Protein AF-A0A850C1C9-F1 (afdb_monomer_lite)

Foldseek 3Di:
DVVVVVVVVVLCVLLVVLVCLQCQLVVCVVVVHRPDWDDDPNDTGGDDNVCSVVSNVVSVVSVVVSVVVNVVVVVVVVVVVVVVVPPD

Radius of gyration: 19.02 Å; chains: 1; bounding box: 41×29×54 Å

Secondary structure (DSSP, 8-state):
-HHHHHHHHHHHHHHHHHHHHHHHHHHHHHHSS-S-EEEETTEEEE--GGGHHHHHHHHHHHHHHHHHHHHHHHHHHHHHHHHHHT--

Sequence (88 aa):
MPFGTLYFTVFVTLVSLSLSFMVSPILAAIFHQSVVGFVIGNVRYYLSTEWYPLVMIMGFLMLTVSMHLFKWIG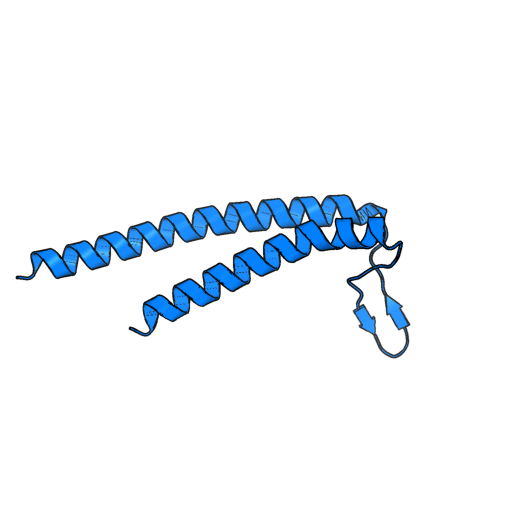QLHGKYAKMFLVTD

pLDDT: mean 84.71, std 8.77, range [49.34, 95.06]

Structure (mmCIF, N/CA/C/O backbone):
data_AF-A0A850C1C9-F1
#
_entry.id   AF-A0A850C1C9-F1
#
loop_
_atom_site.group_PDB
_atom_site.id
_atom_site.type_symbol
_atom_site.label_atom_id
_atom_site.label_alt_id
_atom_site.label_comp_id
_atom_site.label_asym_id
_atom_site.label_entity_id
_atom_site.label_seq_id
_atom_site.pdbx_PDB_ins_code
_atom_site.Cartn_x
_atom_site.Cartn_y
_atom_site.Cartn_z
_atom_site.occupancy
_atom_site.B_iso_or_equiv
_atom_site.auth_seq_id
_atom_site.auth_comp_id
_atom_site.auth_asym_id
_atom_site.auth_atom_id
_atom_site.pdbx_PDB_model_num
ATOM 1 N N . MET A 1 1 ? -10.592 -9.153 23.980 1.00 61.00 1 MET A N 1
ATOM 2 C CA . MET A 1 1 ? -9.171 -9.088 23.567 1.00 61.00 1 MET A CA 1
ATOM 3 C C . MET A 1 1 ? -8.859 -9.573 22.136 1.00 61.00 1 MET A C 1
ATOM 5 O O . MET A 1 1 ? -7.953 -8.980 21.571 1.00 61.00 1 MET A O 1
ATOM 9 N N . PRO A 1 2 ? -9.572 -10.521 21.477 1.00 75.50 2 PRO A N 1
ATOM 10 C CA . PRO A 1 2 ? -9.197 -10.952 20.112 1.00 75.50 2 PRO A CA 1
ATOM 11 C C . PRO A 1 2 ? -9.506 -9.917 19.013 1.00 75.50 2 PRO A C 1
ATOM 13 O O . PRO A 1 2 ? -8.786 -9.825 18.024 1.00 75.50 2 PRO A O 1
ATOM 16 N N . PHE A 1 3 ? -10.538 -9.087 19.203 1.00 78.62 3 PHE A N 1
ATOM 17 C CA . PHE A 1 3 ? -10.937 -8.081 18.213 1.00 78.62 3 PHE A CA 1
ATOM 18 C C . PHE A 1 3 ? -9.863 -7.009 17.966 1.00 78.62 3 PHE A C 1
ATOM 20 O O . PHE A 1 3 ? -9.650 -6.623 16.823 1.00 78.62 3 PHE A O 1
ATOM 27 N N . GLY A 1 4 ? -9.139 -6.571 19.004 1.00 83.31 4 GLY A N 1
ATOM 28 C CA . GLY A 1 4 ? -8.084 -5.558 18.865 1.00 83.31 4 GLY A CA 1
ATOM 29 C C . GLY A 1 4 ? -6.921 -6.028 17.988 1.00 83.31 4 GLY A C 1
ATOM 30 O O . GLY A 1 4 ? -6.500 -5.315 17.080 1.00 83.31 4 GLY A O 1
ATOM 31 N N . THR A 1 5 ? -6.456 -7.261 18.202 1.00 87.81 5 THR A N 1
ATOM 32 C CA . THR A 1 5 ? -5.385 -7.873 17.402 1.00 87.81 5 THR A CA 1
ATOM 33 C C . THR A 1 5 ? -5.810 -8.075 15.948 1.00 87.81 5 THR A C 1
ATOM 35 O O . THR A 1 5 ? -5.010 -7.873 15.036 1.00 87.81 5 THR A O 1
ATOM 38 N N . LEU A 1 6 ? -7.080 -8.417 15.710 1.00 87.06 6 LEU A N 1
ATOM 39 C CA . LEU A 1 6 ? -7.621 -8.576 14.361 1.00 87.06 6 LEU A CA 1
ATOM 40 C C . LEU A 1 6 ? -7.609 -7.239 13.601 1.00 87.06 6 LEU A C 1
ATOM 42 O O . LEU A 1 6 ? -7.079 -7.174 12.496 1.00 87.06 6 LEU A O 1
ATOM 46 N N . TYR A 1 7 ? -8.081 -6.145 14.210 1.00 85.50 7 TYR A N 1
ATOM 47 C CA . TYR A 1 7 ? -8.007 -4.821 13.575 1.00 85.50 7 TYR A CA 1
ATOM 48 C C . TYR A 1 7 ? -6.566 -4.389 13.311 1.00 85.50 7 TYR A C 1
ATOM 50 O O . TYR A 1 7 ? -6.254 -3.930 12.217 1.00 85.50 7 TYR A O 1
ATOM 58 N N . PHE A 1 8 ? -5.677 -4.586 14.284 1.00 88.50 8 PHE A N 1
ATOM 59 C CA . PHE A 1 8 ? -4.274 -4.215 14.143 1.00 88.50 8 PHE A CA 1
ATOM 60 C C . PHE A 1 8 ? -3.590 -4.957 12.988 1.00 88.50 8 PHE A C 1
ATOM 62 O O . PHE A 1 8 ? -2.957 -4.333 12.142 1.00 88.50 8 PHE A O 1
ATOM 69 N N . THR A 1 9 ? -3.752 -6.279 12.915 1.00 93.12 9 THR A N 1
ATOM 70 C CA . THR A 1 9 ? -3.146 -7.094 11.849 1.00 93.12 9 THR A CA 1
ATOM 71 C C . THR A 1 9 ? -3.693 -6.731 10.471 1.00 93.12 9 THR A C 1
ATOM 73 O O . THR A 1 9 ? -2.918 -6.571 9.529 1.00 93.12 9 THR A O 1
ATOM 76 N N . VAL A 1 10 ? -5.003 -6.504 10.347 1.00 91.38 10 VAL A N 1
ATOM 77 C CA . VAL A 1 10 ? -5.617 -6.017 9.102 1.00 91.38 10 VAL A CA 1
ATOM 78 C C . VAL A 1 10 ? -5.055 -4.644 8.717 1.00 91.38 10 VAL A C 1
ATOM 80 O O . VAL A 1 10 ? -4.701 -4.425 7.563 1.00 91.38 10 VAL A O 1
ATOM 83 N N . PHE A 1 11 ? -4.892 -3.722 9.665 1.00 91.44 11 PHE A N 1
ATOM 84 C CA . PHE A 1 11 ? -4.387 -2.381 9.360 1.00 91.44 11 PHE A CA 1
ATOM 85 C C . PHE A 1 11 ? -2.931 -2.402 8.913 1.00 91.44 11 PHE A C 1
ATOM 87 O O . PHE A 1 11 ? -2.592 -1.800 7.896 1.00 91.44 11 PHE A O 1
ATOM 94 N N . VAL A 1 12 ? -2.08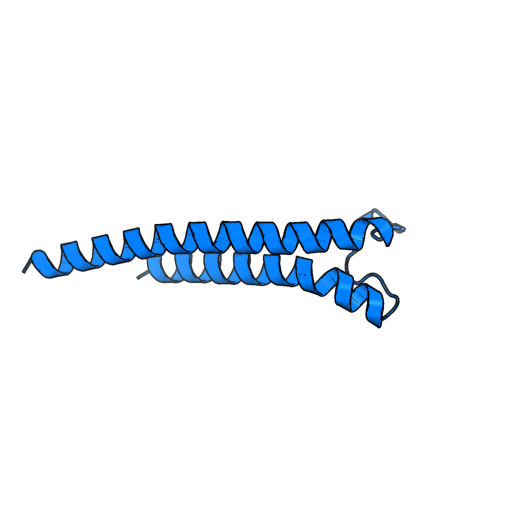4 -3.133 9.639 1.00 93.88 12 VAL A N 1
ATOM 95 C CA . VAL A 1 12 ? -0.669 -3.282 9.295 1.00 93.88 12 VAL A CA 1
ATOM 96 C C . VAL A 1 12 ? -0.524 -3.942 7.928 1.00 93.88 12 VAL A C 1
ATOM 98 O O . VAL A 1 12 ? 0.224 -3.438 7.100 1.00 93.88 12 VAL A O 1
ATOM 101 N N . THR A 1 13 ? -1.279 -5.005 7.641 1.00 93.94 13 THR A N 1
ATOM 102 C CA . THR A 1 13 ? -1.208 -5.681 6.334 1.00 93.94 13 THR A CA 1
ATOM 103 C C . THR A 1 13 ? -1.655 -4.783 5.181 1.00 93.94 13 THR A C 1
ATOM 105 O O . THR A 1 13 ? -0.955 -4.725 4.173 1.00 93.94 13 THR A O 1
ATOM 108 N N . LEU A 1 14 ? -2.751 -4.027 5.324 1.00 93.31 14 LEU A N 1
ATOM 109 C CA . LEU A 1 14 ? -3.214 -3.074 4.303 1.00 93.31 14 LEU A CA 1
ATOM 110 C C . LEU A 1 14 ? -2.207 -1.943 4.053 1.00 93.31 14 LEU A C 1
ATOM 112 O O . LEU A 1 14 ? -1.919 -1.623 2.898 1.00 93.31 14 LEU A O 1
ATOM 116 N N . VAL A 1 15 ? -1.639 -1.365 5.116 1.00 93.69 15 VAL A N 1
ATOM 117 C CA . VAL A 1 15 ? -0.626 -0.303 4.997 1.00 93.69 15 VAL A CA 1
ATOM 118 C C . VAL A 1 15 ? 0.657 -0.841 4.375 1.00 93.69 15 VAL A C 1
ATOM 120 O O . VAL A 1 15 ? 1.172 -0.238 3.436 1.00 93.69 15 VAL A O 1
ATOM 123 N N . SER A 1 16 ? 1.157 -1.985 4.848 1.00 95.06 16 SER A N 1
ATOM 124 C CA . SER A 1 16 ? 2.350 -2.621 4.287 1.00 95.06 16 SER A CA 1
ATOM 125 C C . SER A 1 16 ? 2.160 -2.957 2.811 1.00 95.06 16 SER A C 1
ATOM 127 O O . SER A 1 16 ? 3.036 -2.645 2.012 1.00 95.06 16 SER A O 1
ATOM 129 N N . LEU A 1 17 ? 1.006 -3.514 2.430 1.00 93.06 17 LEU A N 1
ATOM 130 C CA . LEU A 1 17 ? 0.700 -3.848 1.040 1.00 93.06 17 LEU A CA 1
ATOM 131 C C . LEU A 1 17 ? 0.645 -2.597 0.149 1.00 93.06 17 LEU A C 1
ATOM 133 O O . LEU A 1 17 ? 1.224 -2.580 -0.936 1.00 93.06 17 LEU A O 1
ATOM 137 N N . SER A 1 18 ? -0.016 -1.535 0.612 1.00 93.75 18 SER A N 1
ATOM 138 C CA . SER A 1 18 ? -0.077 -0.257 -0.104 1.00 93.75 18 SER A CA 1
ATOM 139 C C . SER A 1 18 ? 1.316 0.357 -0.299 1.00 93.75 18 SER A C 1
ATOM 141 O O . SER A 1 18 ? 1.666 0.744 -1.417 1.00 93.75 18 SER A O 1
ATOM 143 N N . LEU A 1 19 ? 2.144 0.365 0.749 1.00 92.50 19 LEU A N 1
ATOM 144 C CA . LEU A 1 19 ? 3.531 0.826 0.672 1.00 92.50 19 LEU A CA 1
ATOM 145 C C . LEU A 1 19 ? 4.366 -0.037 -0.276 1.00 92.50 19 LEU A C 1
ATOM 147 O O . LEU A 1 19 ? 5.164 0.507 -1.035 1.00 92.50 19 LEU A O 1
ATOM 151 N N . SER A 1 20 ? 4.170 -1.358 -0.293 1.00 90.75 20 SER A N 1
ATOM 152 C CA . SER A 1 20 ? 4.848 -2.236 -1.250 1.00 90.75 20 SER A CA 1
ATOM 153 C C . SER A 1 20 ? 4.538 -1.849 -2.695 1.00 90.75 20 SER A C 1
ATOM 155 O O . SER A 1 20 ? 5.463 -1.782 -3.500 1.00 90.75 20 SER A O 1
ATOM 157 N N . PHE A 1 21 ? 3.285 -1.520 -3.026 1.00 89.50 21 PHE A N 1
ATOM 158 C CA . PHE A 1 21 ? 2.933 -1.045 -4.369 1.00 89.50 21 PHE A CA 1
ATOM 159 C C . PHE A 1 21 ? 3.538 0.323 -4.707 1.00 89.50 21 PHE A C 1
ATOM 161 O O . PHE A 1 21 ? 3.908 0.554 -5.854 1.00 89.50 21 PHE A O 1
ATOM 168 N N . MET A 1 22 ? 3.692 1.219 -3.730 1.00 90.88 22 MET A N 1
ATOM 169 C CA . MET A 1 22 ? 4.335 2.522 -3.945 1.00 90.88 22 MET A CA 1
ATOM 170 C C . MET A 1 22 ? 5.852 2.405 -4.128 1.00 90.88 22 MET A C 1
ATOM 172 O O . MET A 1 22 ? 6.427 3.051 -5.000 1.00 90.88 22 MET A O 1
ATOM 176 N N . VAL A 1 23 ? 6.505 1.585 -3.302 1.00 90.38 23 VAL A N 1
ATOM 177 C CA . VAL A 1 23 ? 7.969 1.469 -3.236 1.00 90.38 23 VAL A CA 1
ATOM 178 C C . VAL A 1 23 ? 8.518 0.516 -4.298 1.00 90.38 23 VAL A C 1
ATOM 180 O O . VAL A 1 23 ? 9.621 0.728 -4.794 1.00 90.38 23 VAL A O 1
ATOM 183 N N . SER A 1 24 ? 7.757 -0.507 -4.697 1.00 87.94 24 SER A N 1
ATOM 184 C CA . SER A 1 24 ? 8.160 -1.475 -5.724 1.00 87.94 24 SER A CA 1
ATOM 185 C C . SER A 1 24 ? 8.676 -0.831 -7.025 1.00 87.94 24 SER A C 1
ATOM 187 O O . SER A 1 24 ? 9.804 -1.153 -7.410 1.00 87.94 24 SER A O 1
ATOM 189 N N . PRO A 1 25 ? 7.944 0.090 -7.689 1.00 85.50 25 PRO A N 1
ATOM 190 C CA . PRO A 1 25 ? 8.432 0.725 -8.913 1.00 85.50 25 PRO A CA 1
ATOM 191 C C . PRO A 1 25 ? 9.636 1.645 -8.664 1.00 85.50 25 PRO A C 1
ATOM 193 O O . PRO A 1 25 ? 10.503 1.752 -9.527 1.00 85.50 25 PRO A O 1
ATOM 196 N N . ILE A 1 26 ? 9.737 2.263 -7.480 1.00 87.19 26 ILE A N 1
ATOM 197 C CA . ILE A 1 26 ? 10.878 3.113 -7.099 1.00 87.19 26 ILE A CA 1
ATOM 198 C C . ILE A 1 26 ? 12.153 2.269 -6.996 1.00 87.19 26 ILE A C 1
ATOM 200 O O . ILE A 1 26 ? 13.179 2.619 -7.575 1.00 87.19 26 ILE A O 1
ATOM 204 N N . LEU A 1 27 ? 12.084 1.126 -6.308 1.00 86.62 27 LEU A N 1
ATOM 205 C CA . LEU A 1 27 ? 13.208 0.193 -6.219 1.00 86.62 27 LEU A CA 1
ATOM 206 C C . LEU A 1 27 ? 13.568 -0.373 -7.595 1.00 86.62 27 LEU A C 1
ATOM 208 O O . LEU A 1 27 ? 14.746 -0.438 -7.938 1.00 86.62 27 LEU A O 1
ATOM 212 N N . ALA A 1 28 ? 12.570 -0.727 -8.408 1.00 85.44 28 ALA A N 1
ATOM 213 C CA . ALA A 1 28 ? 12.811 -1.237 -9.753 1.00 85.44 28 ALA A CA 1
ATOM 214 C C 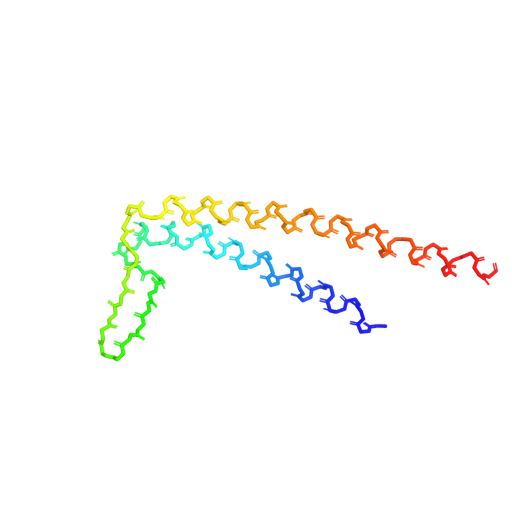. ALA A 1 28 ? 13.517 -0.211 -10.659 1.00 85.44 28 ALA A C 1
ATOM 216 O O . ALA A 1 28 ? 14.360 -0.592 -11.471 1.00 85.44 28 ALA A O 1
ATOM 217 N N . ALA A 1 29 ? 13.215 1.082 -10.496 1.00 83.31 29 ALA A N 1
ATOM 218 C CA . ALA A 1 29 ? 13.884 2.161 -11.216 1.00 83.31 29 ALA A CA 1
ATOM 219 C C . ALA A 1 29 ? 15.340 2.371 -10.760 1.00 83.31 29 ALA A C 1
ATOM 221 O O . ALA A 1 29 ? 16.203 2.598 -11.603 1.00 83.31 29 ALA A O 1
ATOM 222 N N . ILE A 1 30 ? 15.625 2.266 -9.455 1.00 85.38 30 ILE A N 1
ATOM 223 C CA . ILE A 1 30 ? 16.974 2.468 -8.890 1.00 85.38 30 ILE A CA 1
ATOM 224 C C . ILE A 1 30 ? 17.910 1.302 -9.223 1.00 85.38 30 ILE A C 1
ATOM 226 O O . ILE A 1 30 ? 19.056 1.512 -9.608 1.00 85.38 30 ILE A O 1
ATOM 230 N N . PHE A 1 31 ? 17.437 0.067 -9.060 1.00 83.44 31 PHE A N 1
ATOM 231 C CA . PHE A 1 31 ? 18.270 -1.127 -9.224 1.00 83.44 31 PHE A CA 1
ATOM 232 C C . PHE A 1 31 ? 18.300 -1.655 -10.664 1.00 83.44 31 PHE A C 1
ATOM 234 O O . PHE A 1 31 ? 18.976 -2.648 -10.928 1.00 83.44 31 PHE A O 1
ATOM 241 N N . HIS A 1 32 ? 17.556 -1.030 -11.589 1.00 74.12 32 HIS A N 1
ATOM 242 C CA . HIS A 1 32 ? 17.341 -1.500 -12.967 1.00 74.12 32 HIS A CA 1
ATOM 243 C C . HIS A 1 32 ? 16.920 -2.980 -13.058 1.00 74.12 32 HIS A C 1
ATOM 245 O O . HIS A 1 32 ? 17.116 -3.643 -14.076 1.00 74.12 32 HIS A O 1
ATOM 251 N N . GLN A 1 33 ? 16.339 -3.507 -11.980 1.00 71.44 33 GLN A N 1
ATOM 252 C CA . GLN A 1 33 ? 15.881 -4.881 -11.858 1.00 71.44 33 GLN A CA 1
ATOM 253 C C . GLN A 1 33 ? 14.470 -4.871 -11.296 1.00 71.44 33 GLN A C 1
ATOM 255 O O . GLN A 1 33 ? 14.195 -4.274 -10.255 1.00 71.44 33 GLN A O 1
ATOM 260 N N . SER A 1 34 ? 13.562 -5.550 -11.986 1.00 67.31 34 SER A N 1
ATOM 261 C CA . SER A 1 34 ? 12.185 -5.684 -11.536 1.00 67.31 34 SER A CA 1
ATOM 262 C C . SER A 1 34 ? 12.137 -6.539 -10.267 1.00 67.31 34 SER A C 1
ATOM 264 O O . SER A 1 34 ? 12.402 -7.739 -10.291 1.00 67.31 34 SER A O 1
ATOM 266 N N . VAL A 1 35 ? 11.781 -5.903 -9.150 1.00 67.81 35 VAL A N 1
ATOM 267 C CA . VAL A 1 35 ? 11.689 -6.539 -7.823 1.00 67.81 35 VAL A CA 1
ATOM 268 C C . VAL A 1 35 ? 10.475 -7.471 -7.723 1.00 67.81 35 VAL A C 1
ATOM 270 O O . VAL A 1 35 ? 10.462 -8.407 -6.928 1.00 67.81 35 VAL A O 1
ATOM 273 N N . VAL A 1 36 ? 9.452 -7.229 -8.546 1.00 67.88 36 VAL A N 1
ATOM 274 C CA . VAL A 1 36 ? 8.195 -7.980 -8.553 1.00 67.88 36 VAL A CA 1
ATOM 275 C C . VAL A 1 36 ? 8.001 -8.601 -9.932 1.00 67.88 36 VAL A C 1
ATOM 277 O O . VAL A 1 36 ? 7.990 -7.901 -10.946 1.00 67.88 36 VAL A O 1
ATOM 280 N N . GLY A 1 37 ? 7.868 -9.925 -9.965 1.00 70.31 37 GLY A N 1
ATOM 281 C CA . GLY A 1 37 ? 7.654 -10.698 -11.181 1.00 70.31 37 GLY A CA 1
ATOM 282 C C . GLY A 1 37 ? 6.977 -12.029 -10.881 1.00 70.31 37 GLY A C 1
ATOM 283 O O . GLY A 1 37 ? 7.079 -12.557 -9.773 1.00 70.31 37 GLY A O 1
ATOM 284 N N . PHE A 1 38 ? 6.277 -12.563 -11.873 1.00 72.81 38 PHE A N 1
ATOM 285 C CA . PHE A 1 38 ? 5.610 -13.856 -11.777 1.00 72.81 38 PHE A CA 1
ATOM 286 C C . PHE A 1 38 ? 6.466 -14.919 -12.454 1.00 72.81 38 PHE A C 1
ATOM 288 O O . PHE A 1 38 ? 6.966 -14.720 -13.559 1.00 72.81 38 PHE A O 1
ATOM 295 N N . VAL A 1 39 ? 6.636 -16.061 -11.793 1.00 79.88 39 VAL A N 1
ATOM 296 C CA . VAL A 1 39 ? 7.299 -17.226 -12.382 1.00 79.88 39 VAL A CA 1
ATOM 297 C C . VAL A 1 39 ? 6.205 -18.174 -12.849 1.00 79.88 39 VAL A C 1
ATOM 299 O O . VAL A 1 39 ? 5.443 -18.682 -12.029 1.00 79.88 39 VAL A O 1
ATOM 302 N N . ILE A 1 40 ? 6.117 -18.407 -14.157 1.00 81.06 40 ILE A N 1
ATOM 303 C CA . ILE A 1 40 ? 5.216 -19.413 -14.730 1.00 81.06 40 ILE A CA 1
ATOM 304 C C . ILE A 1 40 ? 6.100 -20.453 -15.416 1.00 81.06 40 ILE A C 1
ATOM 306 O O . ILE A 1 40 ? 6.747 -20.181 -16.429 1.00 81.06 40 ILE A O 1
ATOM 310 N N . GLY A 1 41 ? 6.179 -21.643 -14.818 1.00 84.88 41 GLY A N 1
ATOM 311 C CA . GLY A 1 41 ? 7.132 -22.670 -15.236 1.00 84.88 41 GLY A CA 1
ATOM 312 C C . GLY A 1 41 ? 8.579 -22.210 -15.029 1.00 84.88 41 GLY A C 1
ATOM 313 O O . GLY A 1 41 ? 8.982 -21.920 -13.906 1.00 84.88 41 GLY A O 1
ATOM 314 N N . ASN A 1 42 ? 9.361 -22.146 -16.112 1.00 83.19 42 ASN A N 1
ATOM 315 C CA . ASN A 1 42 ? 10.758 -21.688 -16.087 1.00 83.19 42 ASN A CA 1
ATOM 316 C C . ASN A 1 42 ? 10.928 -20.215 -16.520 1.00 83.19 42 ASN A C 1
ATOM 318 O O . ASN A 1 42 ? 12.035 -19.686 -16.499 1.00 83.19 42 ASN A O 1
ATOM 322 N N . VAL A 1 43 ? 9.844 -19.534 -16.908 1.00 79.56 43 VAL A N 1
ATOM 323 C CA . VAL A 1 43 ? 9.904 -18.164 -17.433 1.00 79.56 43 VAL A CA 1
ATOM 324 C C . VAL A 1 43 ? 9.531 -17.162 -16.344 1.00 79.56 43 VAL A C 1
ATOM 326 O O . VAL A 1 43 ? 8.531 -17.324 -15.640 1.00 79.56 43 VAL A O 1
ATOM 329 N N . ARG A 1 44 ? 10.350 -16.113 -16.212 1.00 79.25 44 ARG A N 1
ATOM 330 C CA . ARG A 1 44 ? 10.108 -14.975 -15.320 1.00 79.25 44 ARG A CA 1
ATOM 331 C C . ARG A 1 44 ? 9.468 -13.841 -16.107 1.00 79.25 44 ARG A C 1
ATOM 333 O O . ARG A 1 44 ? 10.088 -13.289 -17.011 1.00 79.25 44 ARG A O 1
ATOM 340 N N . TYR A 1 45 ? 8.245 -13.495 -15.737 1.00 78.75 45 TYR A N 1
ATOM 341 C CA . TYR A 1 45 ? 7.517 -12.359 -16.277 1.00 78.75 45 TYR A CA 1
ATOM 342 C C . TYR A 1 45 ? 7.711 -11.161 -15.364 1.00 78.75 45 TYR A C 1
ATOM 344 O O . TYR A 1 45 ? 7.399 -11.216 -14.173 1.00 78.75 45 TYR A O 1
ATOM 352 N N . TYR A 1 46 ? 8.202 -10.076 -15.943 1.00 80.69 46 TYR A N 1
ATOM 353 C CA . TYR A 1 46 ? 8.374 -8.805 -15.263 1.00 80.69 46 TYR A CA 1
ATOM 354 C C . TYR A 1 46 ? 7.387 -7.788 -15.810 1.00 80.69 46 TYR A C 1
ATOM 356 O O . TYR A 1 46 ? 6.952 -7.869 -16.960 1.00 80.69 46 TYR A O 1
ATOM 364 N N . LEU A 1 47 ? 7.025 -6.831 -14.966 1.00 77.44 47 LEU A N 1
ATOM 365 C CA . LEU A 1 47 ? 6.156 -5.745 -15.370 1.00 77.44 47 LEU A CA 1
ATOM 366 C C 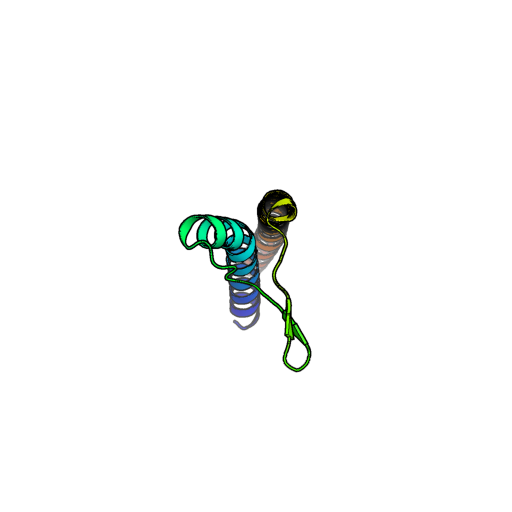. LEU A 1 47 ? 6.925 -4.780 -16.289 1.00 77.44 47 LEU A C 1
ATOM 368 O O . LEU A 1 47 ? 8.034 -4.371 -15.946 1.00 77.44 47 LEU A O 1
ATOM 372 N N . SER A 1 48 ? 6.340 -4.414 -17.436 1.00 80.94 48 SER A N 1
ATOM 373 C CA . SER A 1 48 ? 6.914 -3.384 -18.318 1.00 80.94 48 SER A CA 1
ATOM 374 C C . SER A 1 48 ? 6.972 -2.035 -17.589 1.00 80.94 48 SER A C 1
ATOM 376 O O . SER A 1 48 ? 6.050 -1.673 -16.852 1.00 80.94 48 SER A O 1
ATOM 378 N N . THR A 1 49 ? 8.043 -1.277 -17.828 1.00 81.25 49 THR A N 1
ATOM 379 C CA . THR A 1 49 ? 8.310 0.040 -17.228 1.00 81.25 49 THR A CA 1
ATOM 380 C C . THR A 1 49 ? 7.160 1.034 -17.430 1.00 81.25 49 THR A C 1
ATOM 382 O O . THR A 1 49 ? 6.919 1.884 -16.578 1.00 81.25 49 THR A O 1
ATOM 385 N N . GLU A 1 50 ? 6.397 0.903 -18.517 1.00 84.56 50 GLU A N 1
ATOM 386 C CA . GLU A 1 50 ? 5.246 1.765 -18.840 1.00 84.56 50 GLU A CA 1
ATOM 387 C C . GLU A 1 50 ? 4.125 1.675 -17.791 1.00 84.56 50 GLU A C 1
ATOM 389 O O . GLU A 1 50 ? 3.366 2.623 -17.595 1.00 84.56 50 GLU A O 1
ATOM 394 N N . TRP A 1 51 ? 4.038 0.546 -17.084 1.00 84.94 51 TRP A N 1
ATOM 395 C CA . TRP A 1 51 ? 2.995 0.270 -16.095 1.00 84.94 51 TRP A CA 1
ATOM 396 C C . TRP A 1 51 ? 3.387 0.679 -14.673 1.00 84.94 51 TRP A C 1
ATOM 398 O O . TRP A 1 51 ? 2.534 0.704 -13.785 1.00 84.94 51 TRP A O 1
ATOM 408 N N . TYR A 1 52 ? 4.649 1.042 -14.436 1.00 86.38 52 TYR A N 1
ATOM 409 C CA . TYR A 1 52 ? 5.133 1.508 -13.133 1.00 86.38 52 TYR A CA 1
ATOM 410 C C . TYR A 1 52 ? 4.334 2.690 -12.5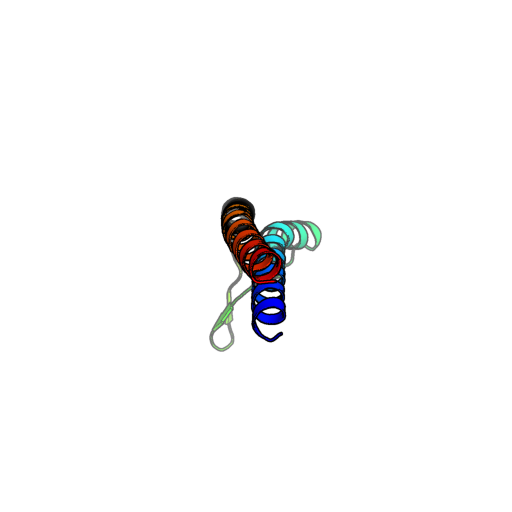56 1.00 86.38 52 TYR A C 1
ATOM 412 O O . TYR A 1 52 ? 3.951 2.604 -11.384 1.00 86.38 52 TYR A O 1
ATOM 420 N N . PRO A 1 53 ? 4.011 3.761 -13.318 1.00 87.88 53 PRO A N 1
ATOM 421 C CA . PRO A 1 53 ? 3.198 4.852 -12.781 1.00 87.88 53 PRO A CA 1
ATOM 422 C C . PRO A 1 53 ? 1.793 4.388 -12.379 1.00 87.88 53 PRO A C 1
ATOM 424 O O . PRO A 1 53 ? 1.271 4.843 -11.363 1.00 87.88 53 PRO A O 1
ATOM 427 N N . LEU A 1 54 ? 1.195 3.444 -13.114 1.00 90.38 54 LEU A N 1
ATOM 428 C CA . LEU A 1 54 ? -0.129 2.918 -12.780 1.00 90.38 54 LEU A CA 1
ATOM 429 C C . LEU A 1 54 ? -0.108 2.147 -11.453 1.00 90.38 54 LEU A C 1
ATOM 431 O O . LEU A 1 54 ? -0.996 2.331 -10.623 1.00 90.38 54 LEU A O 1
ATOM 435 N N . VAL A 1 55 ? 0.922 1.327 -11.224 1.00 89.06 55 VAL A N 1
ATOM 436 C CA . VAL A 1 55 ? 1.099 0.597 -9.956 1.00 89.06 55 VAL A CA 1
ATOM 437 C C . VAL A 1 55 ? 1.301 1.558 -8.786 1.00 89.06 55 VAL A C 1
ATOM 439 O O . VAL A 1 55 ? 0.710 1.367 -7.723 1.00 89.06 55 VAL A O 1
ATOM 442 N N . MET A 1 56 ? 2.067 2.631 -8.990 1.00 89.88 56 MET A N 1
ATOM 443 C CA . MET A 1 56 ? 2.269 3.660 -7.971 1.00 89.88 56 MET A CA 1
ATOM 444 C C . MET A 1 56 ? 0.951 4.362 -7.607 1.00 89.88 56 MET A C 1
ATOM 446 O O . MET A 1 56 ? 0.631 4.488 -6.424 1.00 89.88 56 MET A O 1
ATOM 450 N N . ILE A 1 57 ? 0.153 4.759 -8.608 1.00 93.38 57 ILE A N 1
ATOM 451 C CA . ILE A 1 57 ? -1.180 5.353 -8.407 1.00 93.38 57 ILE A CA 1
ATOM 452 C C . ILE A 1 57 ? -2.095 4.378 -7.662 1.00 93.38 57 ILE A C 1
ATOM 454 O O . ILE A 1 57 ? -2.778 4.774 -6.716 1.00 93.38 57 ILE A O 1
ATOM 458 N N . MET A 1 58 ? -2.075 3.097 -8.036 1.00 92.50 58 MET A N 1
ATOM 459 C CA . MET A 1 58 ? -2.845 2.064 -7.346 1.00 92.50 58 MET A CA 1
ATOM 460 C C . MET A 1 58 ? -2.442 1.957 -5.869 1.00 92.50 58 MET A C 1
ATOM 462 O O . MET A 1 58 ? -3.313 1.875 -5.006 1.00 92.50 58 MET A O 1
ATOM 466 N N . GLY A 1 59 ? -1.146 2.053 -5.554 1.00 92.19 59 GLY A N 1
ATOM 467 C CA . GLY A 1 59 ? -0.647 2.114 -4.178 1.00 92.19 59 GLY A CA 1
ATOM 468 C C . GLY A 1 59 ? -1.233 3.281 -3.372 1.00 92.19 59 GLY A C 1
ATOM 469 O O . GLY A 1 59 ? -1.716 3.065 -2.258 1.00 92.19 59 GLY A O 1
ATOM 470 N N . PHE A 1 60 ? -1.274 4.491 -3.947 1.00 93.81 60 PHE A N 1
ATOM 471 C CA . PHE A 1 60 ? -1.892 5.678 -3.328 1.00 93.81 60 PHE A CA 1
ATOM 472 C C . PHE A 1 60 ? -3.403 5.531 -3.124 1.00 93.81 60 PHE A C 1
ATOM 474 O O . PHE A 1 60 ? -3.931 5.909 -2.073 1.00 93.81 60 PHE A O 1
ATOM 481 N N . LEU A 1 61 ? -4.107 4.976 -4.113 1.00 94.44 61 LEU A N 1
ATOM 482 C CA . LEU A 1 61 ? -5.542 4.715 -4.009 1.00 94.44 61 LEU A CA 1
ATOM 483 C C . LEU A 1 61 ? -5.825 3.705 -2.896 1.00 94.44 61 LEU A C 1
ATOM 485 O O . LEU A 1 61 ? -6.658 3.967 -2.029 1.00 94.44 61 LEU A O 1
ATOM 489 N N . MET A 1 62 ? -5.073 2.603 -2.859 1.00 93.06 62 MET A N 1
ATOM 490 C CA . MET A 1 62 ? -5.177 1.578 -1.820 1.00 93.06 62 MET A CA 1
ATOM 491 C C . MET A 1 62 ? -4.929 2.168 -0.424 1.00 93.06 62 MET A C 1
ATOM 493 O O . MET A 1 62 ? -5.677 1.872 0.510 1.00 93.06 62 MET A O 1
ATOM 497 N N . LEU A 1 63 ? -3.928 3.049 -0.278 1.00 93.69 63 LEU A N 1
ATOM 498 C CA . LEU A 1 63 ? -3.642 3.745 0.982 1.00 93.69 63 LEU A CA 1
ATOM 499 C C . LEU A 1 63 ? -4.829 4.604 1.419 1.00 93.69 63 LEU A C 1
ATOM 501 O O . LEU A 1 63 ? -5.262 4.559 2.568 1.00 93.69 63 LEU A O 1
ATOM 505 N N . THR A 1 64 ? -5.366 5.384 0.482 1.00 94.25 64 THR A N 1
ATOM 506 C CA . THR A 1 64 ? -6.464 6.316 0.743 1.00 94.25 64 THR A CA 1
ATOM 507 C C . THR A 1 64 ? -7.718 5.563 1.169 1.00 94.25 64 THR A C 1
ATOM 509 O O . THR A 1 64 ? -8.344 5.923 2.167 1.00 94.25 64 THR A O 1
ATOM 512 N N . VAL A 1 65 ? -8.055 4.478 0.469 1.00 93.44 65 VAL A N 1
ATOM 513 C CA . VAL A 1 65 ? -9.160 3.581 0.835 1.00 93.44 65 VAL A CA 1
ATOM 514 C C . VAL A 1 65 ? -8.930 2.979 2.224 1.00 93.44 65 VAL A C 1
ATOM 516 O O . VAL A 1 65 ? -9.845 2.977 3.048 1.00 93.44 65 VAL A O 1
ATOM 519 N N . SER A 1 66 ? -7.699 2.556 2.530 1.00 93.19 66 SER A N 1
ATOM 520 C CA . SER A 1 66 ? -7.333 2.027 3.851 1.00 93.19 66 SER A CA 1
ATOM 521 C C . SER A 1 66 ? -7.563 3.057 4.961 1.00 93.19 66 SER A C 1
ATOM 523 O O . SER A 1 66 ? -8.170 2.735 5.976 1.00 93.19 66 SER A O 1
ATOM 525 N N . MET A 1 67 ? -7.180 4.321 4.756 1.00 92.31 67 MET A N 1
ATOM 526 C CA . MET A 1 67 ? -7.398 5.388 5.744 1.00 92.31 67 MET A CA 1
ATOM 527 C C . MET A 1 67 ? -8.885 5.655 6.017 1.00 92.31 67 MET A C 1
ATOM 529 O O . MET A 1 67 ? -9.275 5.876 7.166 1.00 92.31 67 MET A O 1
ATOM 533 N N . HIS A 1 68 ? -9.737 5.593 4.988 1.00 92.25 68 HIS A N 1
ATOM 534 C CA . HIS A 1 68 ? -11.189 5.706 5.165 1.00 92.25 68 HIS A CA 1
ATOM 535 C C . HIS A 1 68 ? -11.745 4.525 5.966 1.00 92.25 68 HIS A C 1
ATOM 537 O O . HIS A 1 68 ? -12.533 4.723 6.895 1.00 92.25 68 HIS A O 1
ATOM 543 N N . LEU A 1 69 ? -11.276 3.312 5.664 1.00 89.75 69 LEU A N 1
ATOM 544 C CA . LEU A 1 69 ? -11.642 2.108 6.402 1.00 89.75 69 LEU A CA 1
ATOM 545 C C . LEU A 1 69 ? -11.229 2.211 7.881 1.00 89.75 69 LEU A C 1
ATOM 547 O O . LEU A 1 69 ? -12.031 1.930 8.774 1.00 89.75 69 LEU A O 1
ATOM 551 N N . PHE A 1 70 ? -10.009 2.681 8.154 1.00 90.44 70 PHE A N 1
ATOM 552 C CA . PHE A 1 70 ? -9.492 2.851 9.515 1.00 90.44 70 PHE A CA 1
ATOM 553 C C . PHE A 1 70 ? -10.294 3.885 10.299 1.00 90.44 70 PHE A C 1
ATOM 555 O O . PHE A 1 70 ? -10.604 3.663 11.470 1.00 90.44 70 PHE A O 1
ATOM 562 N N . LYS A 1 71 ? -10.700 4.983 9.650 1.00 90.19 71 LYS A N 1
ATOM 563 C CA . LYS A 1 71 ? -11.570 5.996 10.256 1.00 90.19 71 LYS A CA 1
ATOM 564 C C . LYS A 1 71 ? -12.901 5.394 10.707 1.00 90.19 71 LYS A C 1
ATOM 566 O O . LYS A 1 71 ? -13.316 5.633 11.840 1.00 90.19 71 LYS A O 1
ATOM 571 N N . TRP A 1 72 ? -13.560 4.606 9.859 1.00 88.88 72 TRP A N 1
ATOM 572 C CA . TRP A 1 72 ? -14.837 3.976 10.210 1.00 88.88 72 TRP A CA 1
ATOM 573 C C . TRP A 1 72 ? -14.693 2.968 11.349 1.00 88.88 72 TRP A C 1
ATOM 575 O O . TRP A 1 72 ? -15.479 2.990 12.295 1.00 88.88 72 TRP A O 1
ATOM 585 N N . ILE A 1 73 ? -13.657 2.133 11.315 1.00 88.06 73 ILE A N 1
ATOM 586 C CA . ILE A 1 73 ? -13.420 1.134 12.364 1.00 88.06 73 ILE A CA 1
ATOM 587 C C . ILE A 1 73 ? -13.053 1.801 13.696 1.00 88.06 73 ILE A C 1
ATOM 589 O O . ILE A 1 73 ? -13.562 1.396 14.740 1.00 88.06 73 ILE A O 1
ATOM 593 N N . GLY A 1 74 ? -12.243 2.863 13.677 1.00 85.56 74 GLY A N 1
ATOM 594 C CA . GLY A 1 74 ? -11.912 3.636 14.875 1.00 85.56 74 GLY A CA 1
ATOM 595 C C . GLY A 1 74 ? -13.144 4.281 15.520 1.00 85.56 74 GLY A C 1
ATOM 596 O O . GLY A 1 74 ? -13.302 4.235 16.740 1.00 85.56 74 GLY A O 1
ATOM 597 N N . GLN A 1 75 ? -14.068 4.809 14.710 1.00 86.88 75 GLN A N 1
ATOM 598 C CA . GLN A 1 75 ? -15.343 5.346 15.201 1.00 86.88 75 GLN A CA 1
ATOM 599 C C . GLN A 1 75 ? -16.220 4.268 15.848 1.00 86.88 75 GLN A C 1
ATOM 601 O O . GLN A 1 75 ? -16.819 4.512 16.897 1.00 86.88 75 GLN A O 1
ATOM 606 N N . LEU A 1 76 ? -16.288 3.077 15.246 1.00 85.94 76 LEU A N 1
ATOM 607 C CA . LEU A 1 76 ? -17.010 1.942 15.821 1.00 85.94 76 LEU A CA 1
ATOM 608 C C . LEU A 1 76 ? -16.389 1.522 17.157 1.00 85.94 76 LEU A C 1
ATOM 610 O O . LEU A 1 76 ? -17.108 1.377 18.143 1.00 85.94 76 LEU A O 1
ATOM 614 N N . HIS A 1 77 ? -15.061 1.411 17.224 1.00 85.19 77 HIS A N 1
ATOM 615 C CA . HIS A 1 77 ? -14.355 1.053 18.452 1.00 85.19 77 HIS A CA 1
ATOM 616 C C . HIS A 1 77 ? -14.601 2.062 19.586 1.00 85.19 77 HIS A C 1
ATOM 618 O O . HIS A 1 77 ? -14.924 1.665 20.704 1.00 85.19 77 HIS A O 1
ATOM 624 N N . GLY A 1 78 ? -14.544 3.365 19.288 1.00 83.62 78 GLY A N 1
ATOM 625 C CA . GLY A 1 78 ? -14.840 4.419 20.263 1.00 83.62 78 GLY A CA 1
ATOM 626 C C . GLY A 1 78 ? -16.284 4.383 20.780 1.00 83.62 78 GLY A C 1
ATOM 627 O O . GLY A 1 78 ? -16.520 4.608 21.968 1.00 83.62 78 GLY A O 1
ATOM 628 N N . LYS A 1 79 ? -17.257 4.039 19.923 1.00 85.88 79 LYS A N 1
ATOM 629 C CA . LYS A 1 79 ? -18.654 3.836 20.342 1.00 85.88 79 LYS A CA 1
ATOM 630 C C . LYS A 1 79 ? -18.801 2.649 21.293 1.00 85.88 79 LYS A C 1
ATOM 632 O O . LYS A 1 79 ? -19.476 2.787 22.309 1.00 85.88 79 LYS A O 1
ATOM 637 N N . TYR A 1 80 ? -18.148 1.521 21.002 1.00 83.31 80 TYR A N 1
ATOM 638 C CA . TYR A 1 80 ? -18.158 0.363 21.900 1.00 83.31 80 TYR A CA 1
ATOM 639 C C . TYR A 1 80 ? -17.535 0.695 23.260 1.00 83.31 80 TYR A C 1
ATOM 641 O O . TYR A 1 80 ? -18.133 0.386 24.284 1.00 83.31 80 TYR A O 1
ATOM 649 N N . ALA A 1 81 ? -16.396 1.396 23.287 1.00 83.50 81 ALA A N 1
ATOM 650 C CA . ALA A 1 81 ? -15.762 1.821 24.537 1.00 83.50 81 ALA A CA 1
ATOM 651 C C . ALA A 1 81 ? -16.685 2.711 25.389 1.00 83.50 81 ALA A C 1
ATOM 653 O O . ALA A 1 81 ? -16.783 2.526 26.600 1.00 83.50 81 ALA A O 1
ATOM 654 N N . LYS A 1 82 ? -17.418 3.636 24.756 1.00 82.94 82 LYS A N 1
ATOM 655 C CA . LYS A 1 82 ? -18.374 4.502 25.457 1.00 82.94 82 LYS A CA 1
ATOM 656 C C . LYS A 1 82 ? -19.554 3.726 26.055 1.00 82.94 82 LYS A C 1
ATOM 658 O O . LYS A 1 82 ? -19.989 4.068 27.146 1.00 82.94 82 LYS A O 1
ATOM 663 N N . MET A 1 83 ? -20.055 2.694 25.373 1.00 81.19 83 MET A N 1
ATOM 664 C CA . MET A 1 83 ? -21.136 1.846 25.899 1.00 81.19 83 MET A CA 1
ATOM 665 C C . MET A 1 83 ? -20.710 1.095 27.165 1.00 81.19 83 MET A C 1
ATOM 667 O O . MET A 1 83 ? -21.479 1.029 28.120 1.00 81.19 83 MET A O 1
ATOM 671 N N . PHE A 1 84 ? -19.476 0.583 27.201 1.00 77.38 84 PHE A N 1
ATOM 672 C CA . PHE A 1 84 ? -18.955 -0.094 28.390 1.00 77.38 84 PHE A CA 1
ATOM 673 C C . PHE A 1 84 ? -18.736 0.860 29.571 1.00 77.38 84 PHE A C 1
ATOM 675 O O . PHE A 1 84 ? -18.971 0.463 30.700 1.00 77.38 84 PHE A O 1
ATOM 682 N N . LEU A 1 85 ? -18.361 2.119 29.322 1.00 79.12 85 LEU A N 1
ATOM 683 C CA . LEU A 1 85 ? -18.160 3.127 30.376 1.00 79.12 85 LEU A CA 1
ATOM 684 C C . LEU A 1 85 ? -19.455 3.677 30.997 1.00 79.12 85 LEU A C 1
ATOM 686 O O . LEU A 1 85 ? -19.389 4.317 32.037 1.00 79.12 85 LEU A O 1
ATOM 690 N N . VAL A 1 86 ? -20.609 3.504 30.347 1.00 69.44 86 VAL A N 1
ATOM 691 C CA . VAL A 1 86 ? -21.915 4.020 30.819 1.00 69.44 86 VAL A CA 1
ATOM 692 C C . VAL A 1 86 ? -22.772 2.911 31.452 1.00 69.44 86 VAL A C 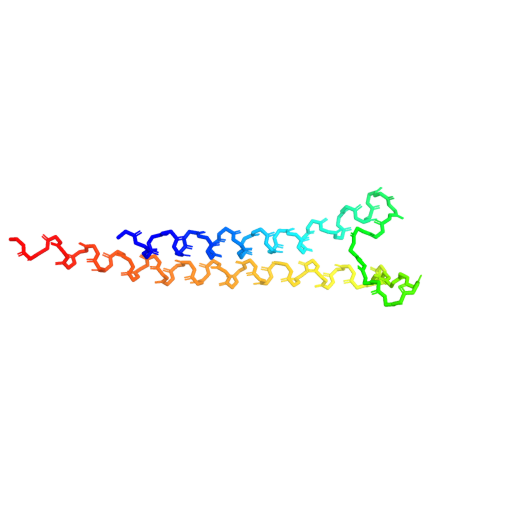1
ATOM 694 O O . VAL A 1 86 ? -23.886 3.167 31.890 1.00 69.44 86 VAL A O 1
ATOM 697 N N . THR A 1 87 ? -22.273 1.672 31.494 1.00 58.75 87 THR A N 1
ATOM 698 C CA . THR A 1 87 ? -22.998 0.526 32.079 1.00 58.75 87 THR A CA 1
ATOM 699 C C . THR A 1 87 ? -22.683 0.313 33.572 1.00 58.75 87 THR A C 1
ATOM 701 O O . THR A 1 87 ? -23.253 -0.593 34.173 1.00 58.75 87 THR A O 1
ATOM 704 N N . ASP A 1 88 ? -21.844 1.163 34.177 1.00 49.34 88 ASP A N 1
ATOM 705 C CA . ASP A 1 88 ? -21.613 1.220 35.631 1.00 49.34 88 ASP A CA 1
ATOM 706 C C . ASP A 1 88 ? -22.411 2.356 36.294 1.00 49.34 88 ASP A C 1
ATOM 708 O O . ASP A 1 88 ? -22.428 3.480 35.733 1.00 49.34 88 ASP A O 1
#